Protein AF-A0A7G9Z5G9-F1 (afdb_monomer_lite)

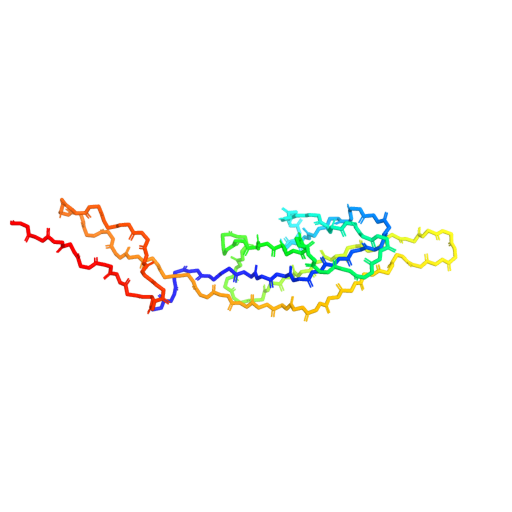Organism: NCBI:txid2759913

Secondary structure (DSSP, 8-state):
--SEEEEEEEEEESS--PEEEETTEEEEEPEE-SS---TT-EEEE-GGG--SS---EEEPPPEETTEEPPEEEEEEEEEEE-PPP--TTT----SPPTTSPPPPP---

Radius of gyration: 18.72 Å; chains: 1; bounding box: 38×40×56 Å

pLDDT: mean 74.22, std 15.71, range [39.5, 94.75]

Sequence (108 aa):
MPASADLILDVFDTDYNNPVLVNGNSVGILCINTIESWKQCTIKIHGSVLRVGSNTLTIQSESRGGNYDDFMIRNMGVTPVFRCPTNNTHANYGVRDVLGRCPRALVR

Foldseek 3Di:
DFPFKKKKWQKAWQPDQWFKDKQRHTQGTHHHDVDPDSVPRIGIGDRVSDDPDDMDIDTDWDDDDPDTTDMDTDDIDIGGAHDDDPDPDPDDFDGDDPVSDGPDPPPD

Structure (mmCIF, N/CA/C/O backbone):
data_AF-A0A7G9Z5G9-F1
#
_entry.id   AF-A0A7G9Z5G9-F1
#
loop_
_atom_site.group_PDB
_atom_site.id
_atom_site.type_symbol
_atom_site.label_atom_id
_atom_site.label_alt_id
_atom_site.label_comp_id
_atom_site.label_asym_id
_atom_site.label_entity_id
_atom_site.label_seq_id
_atom_site.pdbx_PDB_ins_code
_atom_site.Cartn_x
_atom_site.Cartn_y
_atom_site.Cartn_z
_atom_site.occupancy
_atom_site.B_iso_or_equiv
_atom_site.auth_seq_id
_atom_site.auth_comp_id
_atom_site.auth_asym_id
_atom_site.auth_atom_id
_atom_site.pdbx_PDB_model_num
ATOM 1 N N . MET A 1 1 ? -12.068 2.387 22.741 1.00 45.78 1 MET A N 1
ATOM 2 C CA . MET A 1 1 ? -11.936 1.789 21.396 1.00 45.78 1 MET A CA 1
ATOM 3 C C . MET A 1 1 ? -11.436 2.870 20.439 1.00 45.78 1 MET A C 1
ATOM 5 O O . MET A 1 1 ? -11.945 3.985 20.549 1.00 45.78 1 MET A O 1
ATOM 9 N N . PRO A 1 2 ? -10.424 2.619 19.587 1.00 54.34 2 PRO A N 1
ATOM 10 C CA . PRO A 1 2 ? -10.058 3.547 18.512 1.00 54.34 2 PRO A CA 1
ATOM 11 C C . PRO A 1 2 ? -11.267 3.798 17.599 1.00 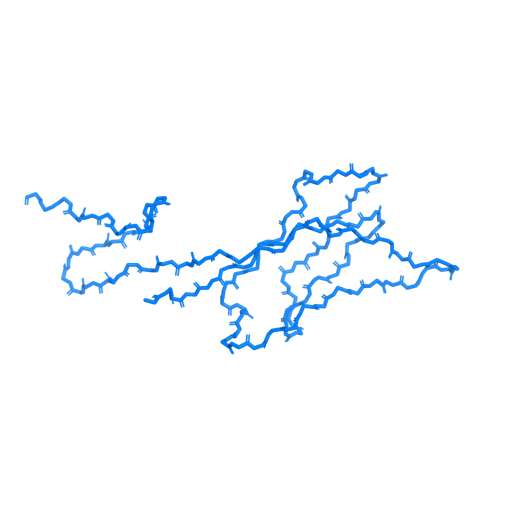54.34 2 PRO A C 1
ATOM 13 O O . PRO A 1 2 ? -12.078 2.899 17.393 1.00 54.34 2 PRO A O 1
ATOM 16 N N . ALA A 1 3 ? -11.417 5.031 17.107 1.00 61.16 3 ALA A N 1
ATOM 17 C CA . ALA A 1 3 ? -12.561 5.418 16.273 1.00 61.16 3 ALA A CA 1
ATOM 18 C C . ALA A 1 3 ? -12.373 4.984 14.809 1.00 61.16 3 ALA A C 1
ATOM 20 O O . ALA A 1 3 ? -13.345 4.775 14.091 1.00 61.16 3 ALA A O 1
ATOM 21 N N . SER A 1 4 ? -11.116 4.854 14.387 1.00 73.19 4 SER A N 1
ATOM 22 C CA . SER A 1 4 ? -10.669 4.308 13.106 1.00 73.19 4 SER A CA 1
ATOM 23 C C . SER A 1 4 ? -9.199 3.891 13.242 1.00 73.19 4 SER A C 1
ATOM 25 O O . SER A 1 4 ? -8.578 4.128 14.280 1.00 73.19 4 SER A O 1
ATOM 27 N N . ALA A 1 5 ? -8.618 3.286 12.213 1.00 80.31 5 ALA A N 1
ATOM 28 C CA . ALA A 1 5 ? -7.177 3.080 12.117 1.00 80.31 5 ALA A CA 1
ATOM 29 C C . ALA A 1 5 ? -6.721 3.471 10.713 1.00 80.31 5 ALA A C 1
ATOM 31 O O . ALA A 1 5 ? -7.440 3.198 9.760 1.00 80.31 5 ALA A O 1
ATOM 32 N N . ASP A 1 6 ? -5.571 4.120 10.593 1.00 88.06 6 ASP A N 1
ATOM 33 C CA . ASP A 1 6 ? -4.930 4.378 9.307 1.00 88.06 6 ASP A CA 1
ATOM 34 C C . ASP A 1 6 ? -3.986 3.209 8.989 1.00 88.06 6 ASP A C 1
ATOM 36 O O . ASP A 1 6 ? -3.388 2.627 9.896 1.00 88.06 6 ASP A O 1
ATOM 40 N N . LEU A 1 7 ? -3.830 2.871 7.714 1.00 89.94 7 LEU A N 1
ATOM 41 C CA . LEU A 1 7 ? -2.812 1.935 7.246 1.00 89.94 7 LEU A CA 1
ATOM 42 C C . LEU A 1 7 ? -1.686 2.726 6.573 1.00 89.94 7 LEU A C 1
ATOM 44 O O . LEU A 1 7 ? -1.925 3.605 5.749 1.00 89.94 7 LEU A O 1
ATOM 48 N N . ILE A 1 8 ? -0.452 2.424 6.953 1.00 90.81 8 ILE A N 1
ATOM 49 C CA . ILE A 1 8 ? 0.766 2.959 6.356 1.00 90.81 8 ILE A CA 1
ATOM 50 C C . ILE A 1 8 ? 1.372 1.853 5.507 1.00 90.81 8 ILE A C 1
ATOM 52 O O . ILE A 1 8 ? 1.631 0.759 6.015 1.00 90.81 8 ILE A O 1
ATOM 56 N N . LEU A 1 9 ? 1.580 2.141 4.228 1.00 89.50 9 LEU A N 1
ATOM 57 C CA . LEU A 1 9 ? 2.163 1.217 3.270 1.00 89.50 9 LEU A CA 1
ATOM 58 C C . LEU A 1 9 ? 3.428 1.837 2.678 1.00 89.50 9 LEU A C 1
ATOM 60 O O . LEU A 1 9 ? 3.344 2.845 1.981 1.00 89.50 9 LEU A O 1
ATOM 64 N N . ASP A 1 10 ? 4.579 1.226 2.942 1.00 88.38 10 ASP A N 1
ATOM 65 C CA . ASP A 1 10 ? 5.834 1.571 2.276 1.00 88.38 10 ASP A CA 1
ATOM 66 C C . ASP A 1 10 ? 6.021 0.624 1.094 1.00 88.38 10 ASP A C 1
ATOM 68 O O . ASP A 1 10 ? 6.379 -0.548 1.271 1.00 88.38 10 ASP A O 1
ATOM 72 N N . VAL A 1 11 ? 5.755 1.142 -0.099 1.00 85.44 11 VAL A N 1
ATOM 73 C CA . VAL A 1 11 ? 5.822 0.400 -1.354 1.00 85.44 11 VAL A CA 1
ATOM 74 C C . VAL A 1 11 ? 6.362 1.312 -2.447 1.00 85.44 11 VAL A C 1
ATOM 76 O O . VAL A 1 11 ? 5.975 2.479 -2.526 1.00 85.44 11 VAL A O 1
ATOM 79 N N . PHE A 1 12 ? 7.255 0.788 -3.279 1.00 81.25 12 PHE A N 1
ATOM 80 C CA . PHE A 1 12 ? 7.730 1.496 -4.463 1.00 81.25 12 PHE A CA 1
ATOM 81 C C . PHE A 1 12 ? 7.801 0.576 -5.678 1.00 81.25 12 PHE A C 1
ATOM 83 O O . PHE A 1 12 ? 7.860 -0.648 -5.538 1.00 81.25 12 PHE A O 1
ATOM 90 N N . ASP A 1 13 ? 7.778 1.209 -6.844 1.00 77.62 13 ASP A N 1
ATOM 91 C CA . ASP A 1 13 ? 7.884 0.619 -8.175 1.00 77.62 13 ASP A CA 1
ATOM 92 C C . ASP A 1 13 ? 9.158 1.150 -8.849 1.00 77.62 13 ASP A C 1
ATOM 94 O O . ASP A 1 13 ? 9.560 2.298 -8.610 1.00 77.62 13 ASP A O 1
ATOM 98 N N . THR A 1 14 ? 9.823 0.337 -9.664 1.00 67.88 14 THR A N 1
ATOM 99 C CA . THR A 1 14 ? 11.012 0.774 -10.406 1.00 67.88 14 THR A CA 1
ATOM 100 C C . THR A 1 14 ? 10.683 1.543 -11.678 1.00 67.88 14 THR A C 1
ATOM 102 O O . THR A 1 14 ? 11.502 2.350 -12.124 1.00 67.88 14 THR A O 1
ATOM 105 N N . ASP A 1 15 ? 9.479 1.359 -12.224 1.00 70.31 15 ASP A N 1
ATOM 106 C CA . ASP A 1 15 ? 9.200 1.680 -13.619 1.00 70.31 15 ASP A CA 1
ATOM 107 C C . ASP A 1 15 ? 7.917 2.504 -13.832 1.00 70.31 15 ASP A C 1
ATOM 109 O O . ASP A 1 15 ? 7.932 3.405 -14.682 1.00 70.31 15 ASP A O 1
ATOM 113 N N . TYR A 1 16 ? 6.830 2.290 -13.065 1.00 72.19 16 TYR A N 1
ATOM 114 C CA . TYR A 1 16 ? 5.543 2.977 -13.311 1.00 72.19 16 TYR A CA 1
ATOM 115 C C . TYR A 1 16 ? 4.728 3.388 -12.075 1.00 72.19 16 TYR A C 1
ATOM 117 O O . TYR A 1 16 ? 4.871 2.900 -10.961 1.00 72.19 16 TYR A O 1
ATOM 125 N N . ASN A 1 17 ? 3.808 4.332 -12.298 1.00 74.94 17 ASN A N 1
ATOM 126 C CA . ASN A 1 17 ? 2.863 4.811 -11.292 1.00 74.94 17 ASN A CA 1
ATOM 127 C C . ASN A 1 17 ? 1.627 3.899 -11.279 1.00 74.94 17 ASN A C 1
ATOM 129 O O . ASN A 1 17 ? 0.538 4.313 -11.689 1.00 74.94 17 ASN A O 1
ATOM 133 N N . ASN A 1 18 ? 1.793 2.653 -10.841 1.00 83.25 18 ASN A N 1
ATOM 134 C CA . ASN A 1 18 ? 0.683 1.709 -10.739 1.00 83.25 18 ASN A CA 1
ATOM 135 C C . ASN A 1 18 ? -0.301 2.126 -9.622 1.00 83.25 18 ASN A C 1
ATOM 137 O O . ASN A 1 18 ? 0.130 2.585 -8.557 1.00 83.25 18 ASN A O 1
ATOM 141 N N . PRO A 1 19 ? -1.629 2.015 -9.822 1.00 87.88 19 PRO A N 1
ATOM 142 C CA . PRO A 1 19 ? -2.599 2.410 -8.809 1.00 87.88 19 PRO A CA 1
ATOM 143 C C . PRO A 1 19 ? -2.612 1.429 -7.634 1.00 87.88 19 PRO A C 1
ATOM 145 O O . PRO A 1 19 ? -2.572 0.209 -7.804 1.00 87.88 19 PRO A O 1
ATOM 148 N N . VAL A 1 20 ? -2.759 1.973 -6.428 1.00 89.38 20 VAL A N 1
ATOM 149 C CA . VAL A 1 20 ? -3.005 1.196 -5.212 1.00 89.38 20 VAL A CA 1
ATOM 150 C C . VAL A 1 20 ? -4.478 1.302 -4.863 1.00 89.38 20 VAL A C 1
ATOM 152 O O . VAL A 1 20 ? -5.011 2.401 -4.689 1.00 89.38 20 VAL A O 1
ATOM 155 N N . LEU A 1 21 ? -5.138 0.151 -4.758 1.00 93.00 21 LEU A N 1
ATOM 156 C CA . LEU A 1 21 ? -6.566 0.055 -4.486 1.00 93.00 21 LEU A CA 1
ATOM 157 C C . LEU A 1 21 ? -6.820 -0.585 -3.122 1.00 93.00 21 LEU A C 1
ATOM 159 O O . LEU A 1 21 ? -6.188 -1.575 -2.757 1.00 93.00 21 LEU A O 1
ATOM 163 N N . VAL A 1 22 ? -7.815 -0.077 -2.402 1.00 93.81 22 VAL A N 1
ATOM 164 C CA . VAL A 1 22 ? -8.341 -0.689 -1.180 1.00 93.81 22 VAL A CA 1
ATOM 165 C C . VAL A 1 22 ? -9.830 -0.918 -1.344 1.00 93.81 22 VAL A C 1
ATOM 167 O O . VAL A 1 22 ? -10.593 0.014 -1.599 1.00 93.81 22 VAL A O 1
ATOM 170 N N . ASN A 1 23 ? -10.253 -2.175 -1.207 1.00 94.06 23 ASN A N 1
ATOM 171 C CA . ASN A 1 23 ? -11.635 -2.599 -1.440 1.00 94.06 23 ASN A CA 1
ATOM 172 C C . ASN A 1 23 ? -12.163 -2.149 -2.823 1.00 94.06 23 ASN A C 1
ATOM 174 O O . ASN A 1 23 ? -13.332 -1.794 -2.953 1.00 94.06 23 ASN A O 1
ATOM 178 N N . GLY A 1 24 ? -11.288 -2.121 -3.837 1.00 93.38 24 GLY A N 1
ATOM 179 C CA . GLY A 1 24 ? -11.596 -1.669 -5.200 1.00 93.38 24 GLY A CA 1
ATOM 180 C C . GLY A 1 24 ? -11.514 -0.154 -5.433 1.00 93.38 24 GLY A C 1
ATOM 181 O O . GLY A 1 24 ? -11.604 0.273 -6.579 1.00 93.38 24 GLY A O 1
ATOM 182 N N . ASN A 1 25 ? -11.304 0.663 -4.394 1.00 91.81 25 ASN A N 1
ATOM 183 C CA . ASN A 1 25 ? -11.195 2.119 -4.522 1.00 91.81 25 ASN A CA 1
ATOM 184 C C . ASN A 1 25 ? -9.733 2.558 -4.600 1.00 91.81 25 ASN A C 1
ATOM 186 O O . ASN A 1 25 ? -8.930 2.125 -3.776 1.00 91.81 25 ASN A O 1
ATOM 190 N N . SER A 1 26 ? -9.396 3.454 -5.529 1.00 91.81 26 SER A N 1
ATOM 191 C CA . SER A 1 26 ? -8.045 4.021 -5.614 1.00 91.81 26 SER A CA 1
ATOM 192 C C . SER A 1 26 ? -7.733 4.902 -4.404 1.00 91.81 26 SER A C 1
ATOM 194 O O . SER A 1 26 ? -8.510 5.793 -4.057 1.00 91.81 26 SER A O 1
ATOM 196 N N . VAL A 1 27 ? -6.601 4.632 -3.753 1.00 90.75 27 VAL A N 1
ATOM 197 C CA . VAL A 1 27 ? -6.121 5.346 -2.555 1.00 90.75 27 VAL A CA 1
ATOM 198 C C . VAL A 1 27 ? -4.778 6.039 -2.777 1.00 90.75 27 VAL A C 1
ATOM 200 O O . VAL A 1 27 ? -4.337 6.807 -1.925 1.00 90.75 27 VAL A O 1
ATOM 203 N N . GLY A 1 28 ? -4.126 5.775 -3.909 1.00 88.25 28 GLY A N 1
ATOM 204 C CA . GLY A 1 28 ? -2.828 6.333 -4.255 1.00 88.25 28 GLY A CA 1
ATOM 205 C C . GLY A 1 28 ? -2.232 5.667 -5.489 1.00 88.25 28 GLY A C 1
ATOM 206 O O . GLY A 1 28 ? -2.859 4.820 -6.124 1.00 88.25 28 GLY A O 1
ATOM 207 N N . ILE A 1 29 ? -1.003 6.056 -5.802 1.00 86.25 29 ILE A N 1
ATOM 208 C CA . ILE A 1 29 ? -0.169 5.462 -6.848 1.00 86.25 29 ILE A CA 1
ATOM 209 C C . ILE A 1 29 ? 1.164 5.055 -6.227 1.00 86.25 29 ILE A C 1
ATOM 211 O O . ILE A 1 29 ? 1.601 5.681 -5.255 1.00 86.25 29 ILE A O 1
ATOM 215 N N . LEU A 1 30 ? 1.795 4.017 -6.767 1.00 83.88 30 LEU A N 1
ATOM 216 C CA . LEU A 1 30 ? 3.165 3.675 -6.412 1.00 83.88 30 LEU A CA 1
ATO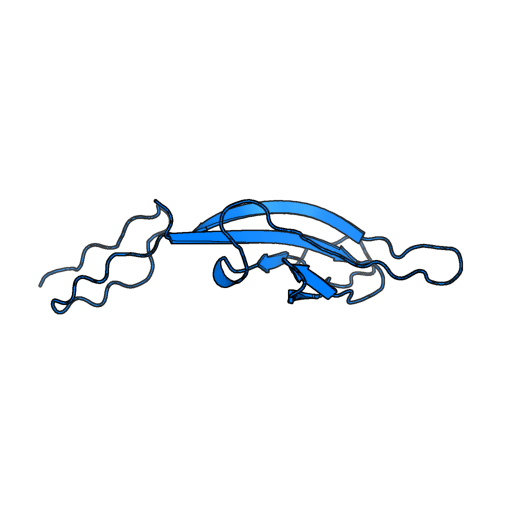M 217 C C . LEU A 1 30 ? 4.090 4.838 -6.772 1.00 83.88 30 LEU A C 1
ATOM 219 O O . LEU A 1 30 ? 3.907 5.494 -7.796 1.00 83.88 30 LEU A O 1
ATOM 223 N N . CYS A 1 31 ? 5.064 5.115 -5.908 1.00 79.12 31 CYS A N 1
ATOM 224 C CA . CYS A 1 31 ? 6.157 6.002 -6.279 1.00 79.12 31 CYS A CA 1
ATOM 225 C C . CYS A 1 31 ? 7.078 5.260 -7.261 1.00 79.12 31 CYS A C 1
ATOM 227 O O . CYS A 1 31 ? 7.324 4.066 -7.090 1.00 79.12 31 CYS A O 1
ATOM 229 N N . ILE A 1 32 ? 7.617 5.982 -8.241 1.00 78.19 32 ILE A N 1
ATOM 230 C CA . ILE A 1 32 ? 8.624 5.449 -9.163 1.00 78.19 32 ILE A CA 1
ATOM 231 C C . ILE A 1 32 ? 10.011 5.821 -8.651 1.00 78.19 32 ILE A C 1
ATOM 233 O O . ILE A 1 32 ? 10.276 6.999 -8.384 1.00 78.19 32 ILE A O 1
ATOM 237 N N . ASN A 1 33 ? 10.912 4.844 -8.567 1.00 74.81 33 ASN A N 1
ATOM 238 C CA . ASN A 1 33 ? 12.325 5.102 -8.327 1.00 74.81 33 ASN A CA 1
ATOM 239 C C . ASN A 1 33 ? 13.224 4.150 -9.118 1.00 74.81 33 ASN A C 1
ATOM 241 O O . ASN A 1 33 ? 13.177 2.941 -8.927 1.00 74.81 33 ASN A O 1
ATOM 245 N N . THR A 1 34 ? 14.112 4.698 -9.949 1.00 74.00 34 THR A N 1
ATOM 246 C CA . THR A 1 34 ? 15.043 3.905 -10.773 1.00 74.00 34 THR A CA 1
ATOM 247 C C . THR A 1 34 ? 16.183 3.271 -9.965 1.00 74.00 34 THR A C 1
ATOM 249 O O . THR A 1 34 ? 16.974 2.497 -10.501 1.00 74.00 34 THR A O 1
ATOM 252 N N . ILE A 1 35 ? 16.301 3.621 -8.682 1.00 77.69 35 ILE A N 1
ATOM 253 C CA . ILE A 1 35 ? 17.228 3.044 -7.706 1.00 77.69 35 ILE A CA 1
ATOM 254 C C . ILE A 1 35 ? 16.405 2.711 -6.462 1.00 77.69 35 ILE A C 1
ATOM 256 O O . ILE A 1 35 ? 15.554 3.513 -6.074 1.00 77.69 35 ILE A O 1
ATOM 260 N N . GLU A 1 36 ? 16.678 1.577 -5.803 1.00 77.19 36 GLU A N 1
ATOM 261 C CA . GLU A 1 36 ? 16.017 1.239 -4.537 1.00 77.19 36 GLU A CA 1
ATOM 262 C C . GLU A 1 36 ? 16.183 2.386 -3.528 1.00 77.19 36 GLU A C 1
ATOM 264 O O . GLU A 1 36 ? 17.257 2.632 -2.973 1.00 77.19 36 GLU A O 1
ATOM 269 N N . SER A 1 37 ? 15.093 3.114 -3.296 1.00 78.06 37 SER A N 1
ATOM 270 C CA . SER A 1 37 ? 15.057 4.228 -2.3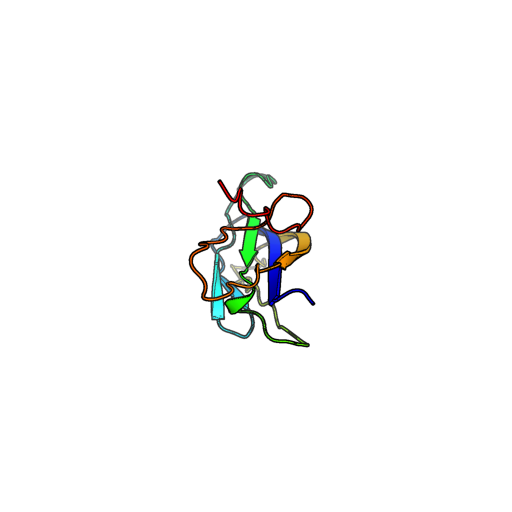64 1.00 78.06 37 SER A CA 1
ATOM 271 C C . SER A 1 37 ? 13.642 4.429 -1.851 1.00 78.06 37 SER A C 1
ATOM 273 O O . SER A 1 37 ? 12.711 4.786 -2.566 1.00 78.06 37 SER A O 1
ATOM 275 N N . TRP A 1 38 ? 13.517 4.253 -0.541 1.00 77.81 38 TRP A N 1
ATOM 276 C CA . TRP A 1 38 ? 12.265 4.332 0.205 1.00 77.81 38 TRP A CA 1
ATOM 277 C C . TRP A 1 38 ? 11.866 5.766 0.573 1.00 77.81 38 TRP A C 1
ATOM 279 O O . TRP A 1 38 ? 10.901 5.990 1.309 1.00 77.81 38 TRP A O 1
ATOM 289 N N . LYS A 1 39 ? 12.644 6.763 0.141 1.00 77.44 39 LYS A N 1
ATOM 290 C CA . LYS A 1 39 ? 12.404 8.161 0.494 1.00 77.44 39 LYS A CA 1
ATOM 291 C C . LYS A 1 39 ? 11.118 8.629 -0.194 1.00 77.44 39 LYS A C 1
ATOM 293 O O . LYS A 1 39 ? 11.053 8.637 -1.411 1.00 77.44 39 LYS A O 1
ATOM 298 N N . GLN A 1 40 ? 10.132 9.057 0.601 1.00 72.25 40 GLN A N 1
ATOM 299 C CA . GLN A 1 40 ? 8.822 9.559 0.138 1.00 72.25 40 GLN A CA 1
ATOM 300 C C . GLN A 1 40 ? 7.905 8.509 -0.525 1.00 72.25 40 GLN A C 1
ATOM 302 O O . GLN A 1 40 ? 6.894 8.874 -1.114 1.00 72.25 40 GLN A O 1
ATOM 307 N N . CYS A 1 41 ? 8.190 7.217 -0.352 1.00 81.88 41 CYS A N 1
ATOM 308 C CA . CYS A 1 41 ? 7.419 6.105 -0.923 1.00 81.88 41 CYS A CA 1
ATOM 309 C C . CYS A 1 41 ? 6.380 5.509 0.039 1.00 81.88 41 CYS A C 1
ATOM 311 O O . CYS A 1 41 ? 6.141 4.303 0.071 1.00 81.88 41 CYS A O 1
ATOM 313 N N . THR A 1 42 ? 5.785 6.366 0.868 1.00 88.62 42 THR A N 1
ATOM 314 C CA . THR A 1 42 ? 4.813 5.963 1.883 1.00 88.62 42 THR A CA 1
ATOM 315 C C . THR A 1 42 ? 3.416 6.390 1.458 1.00 88.62 42 THR A C 1
ATOM 317 O O . THR A 1 42 ? 3.120 7.583 1.369 1.00 88.62 42 THR A O 1
ATOM 320 N N . ILE A 1 43 ? 2.531 5.418 1.262 1.00 89.50 43 ILE A N 1
ATOM 321 C CA . ILE A 1 43 ? 1.112 5.643 1.008 1.00 89.50 43 ILE A CA 1
ATOM 322 C C . ILE A 1 43 ? 0.373 5.580 2.344 1.00 89.50 43 ILE A C 1
ATOM 324 O O . ILE A 1 43 ? 0.364 4.557 3.034 1.00 89.50 43 ILE A O 1
ATOM 328 N N . LYS A 1 44 ? -0.265 6.695 2.712 1.00 91.06 44 LYS A N 1
ATOM 329 C CA . LYS A 1 44 ? -1.139 6.768 3.883 1.00 91.06 44 LYS A CA 1
ATOM 330 C C . LYS A 1 44 ? -2.582 6.475 3.476 1.00 91.06 44 LYS A C 1
ATOM 332 O O . LYS A 1 44 ? -3.252 7.303 2.867 1.00 91.06 44 LYS A O 1
ATOM 337 N N . ILE A 1 45 ? -3.074 5.312 3.878 1.00 91.62 45 ILE A N 1
ATOM 338 C CA . ILE A 1 45 ? -4.441 4.852 3.645 1.00 91.62 45 ILE A CA 1
ATOM 339 C C . ILE A 1 45 ? -5.279 5.242 4.862 1.00 91.62 45 ILE A C 1
ATOM 341 O O . ILE A 1 45 ? -5.146 4.673 5.946 1.00 91.62 45 ILE A O 1
ATOM 345 N N . HIS A 1 46 ? -6.135 6.245 4.693 1.00 89.56 46 HIS A N 1
ATOM 346 C CA . HIS A 1 46 ? -6.979 6.743 5.774 1.00 89.56 46 HIS A CA 1
ATOM 347 C C . HIS A 1 46 ? -8.011 5.708 6.227 1.00 89.56 46 HIS A C 1
ATOM 349 O O . HIS A 1 46 ? -8.643 5.040 5.412 1.00 89.56 46 HIS A O 1
ATOM 355 N N . GLY A 1 47 ? -8.282 5.646 7.529 1.00 87.81 47 GLY A N 1
ATOM 356 C CA . GLY A 1 47 ? -9.268 4.710 8.071 1.00 87.81 47 GLY A CA 1
ATOM 357 C C . GLY A 1 47 ? -10.689 4.864 7.525 1.00 87.81 47 GLY A C 1
ATOM 358 O O . GLY A 1 47 ? -11.483 3.943 7.660 1.00 87.81 47 GLY A O 1
ATOM 359 N N . SER A 1 48 ? -11.015 5.986 6.876 1.00 87.12 48 SER A N 1
ATOM 360 C CA . SER A 1 48 ? -12.301 6.192 6.199 1.00 87.12 48 SER A CA 1
ATOM 361 C C . SER A 1 48 ? -12.515 5.295 4.977 1.00 87.12 48 SER A C 1
ATOM 363 O O . SER A 1 48 ? -13.660 5.114 4.579 1.00 87.12 48 SER A O 1
ATOM 365 N N . VAL A 1 49 ? -11.451 4.749 4.374 1.00 89.38 49 VAL A N 1
ATOM 366 C CA . VAL A 1 49 ? -11.558 3.800 3.247 1.00 89.38 49 VAL A CA 1
ATOM 367 C C . VAL A 1 49 ? -11.506 2.334 3.694 1.00 89.38 49 VAL A C 1
ATOM 369 O O . VAL A 1 49 ? -11.713 1.423 2.889 1.00 89.38 49 VAL A O 1
ATOM 372 N N . LEU A 1 50 ? -11.234 2.100 4.981 1.00 88.62 50 LEU A N 1
ATOM 373 C CA . LEU A 1 50 ? -11.188 0.776 5.586 1.00 88.62 50 LEU A CA 1
ATOM 374 C C . LEU A 1 50 ? -12.549 0.415 6.182 1.00 88.62 50 LEU A C 1
ATOM 376 O O . LEU A 1 50 ? -13.261 1.259 6.725 1.00 88.62 50 LEU A O 1
ATOM 380 N N . ARG A 1 51 ? -12.889 -0.871 6.130 1.00 88.44 51 ARG A N 1
ATOM 381 C CA . ARG A 1 51 ? -14.054 -1.435 6.822 1.00 88.44 51 ARG A CA 1
ATOM 382 C C . ARG A 1 51 ? -13.625 -2.275 8.017 1.00 88.44 51 ARG A C 1
ATOM 384 O O . ARG A 1 51 ? -12.520 -2.817 8.042 1.00 88.44 51 ARG A O 1
ATOM 391 N N . VAL A 1 52 ? -14.516 -2.406 8.996 1.00 85.06 52 VAL A N 1
ATOM 392 C CA . VAL A 1 52 ? -14.330 -3.346 10.108 1.00 85.06 52 VAL A CA 1
ATOM 393 C C . VAL A 1 52 ? -14.262 -4.769 9.545 1.00 85.06 52 VAL A C 1
ATOM 395 O O . VAL A 1 52 ? -15.106 -5.158 8.739 1.00 85.06 52 VAL A O 1
ATOM 398 N N . GLY A 1 53 ? -13.254 -5.535 9.965 1.00 87.38 53 GLY A N 1
ATOM 399 C CA . GLY A 1 53 ? -12.991 -6.881 9.454 1.00 87.38 53 GLY A CA 1
ATOM 400 C C . GLY A 1 53 ? -12.030 -6.885 8.262 1.00 87.38 53 GLY A C 1
ATOM 401 O O . GLY A 1 53 ? -11.015 -6.188 8.266 1.00 87.38 53 GLY A O 1
ATOM 402 N N . SER A 1 54 ? -12.322 -7.712 7.256 1.00 91.56 54 SER A N 1
ATOM 403 C CA . SER A 1 54 ? -11.399 -7.984 6.149 1.00 91.56 54 SER A CA 1
ATOM 404 C C . SER A 1 54 ? -11.389 -6.875 5.102 1.00 91.56 54 SER A C 1
ATOM 406 O O . SER A 1 54 ? -12.430 -6.533 4.542 1.00 91.56 54 SER A O 1
ATOM 408 N N . ASN A 1 55 ? -10.203 -6.375 4.769 1.00 91.75 55 ASN A N 1
ATOM 409 C CA . ASN A 1 55 ? -9.975 -5.430 3.677 1.00 91.75 55 ASN A CA 1
ATOM 410 C C . ASN A 1 55 ? -9.107 -6.093 2.605 1.00 91.75 55 ASN A C 1
ATOM 412 O O . ASN A 1 55 ? -8.267 -6.931 2.930 1.00 91.75 55 ASN A O 1
ATOM 416 N N . THR A 1 56 ? -9.295 -5.707 1.348 1.00 94.75 56 THR A N 1
ATOM 417 C CA . THR A 1 56 ? -8.460 -6.177 0.234 1.00 94.75 56 THR A CA 1
ATOM 418 C C . THR A 1 56 ? -7.593 -5.027 -0.251 1.00 94.75 56 THR A C 1
ATOM 420 O O . THR A 1 56 ? -8.131 -3.996 -0.650 1.00 94.75 56 THR A O 1
ATOM 423 N N . LEU A 1 57 ? -6.272 -5.206 -0.219 1.00 92.12 57 LEU A N 1
ATOM 424 C CA . LEU A 1 57 ? -5.305 -4.330 -0.877 1.00 92.12 57 LEU A CA 1
ATOM 425 C C . LEU A 1 57 ? -4.971 -4.933 -2.244 1.00 92.12 57 LEU A C 1
ATOM 427 O O . LEU A 1 57 ? -4.625 -6.111 -2.325 1.00 92.12 57 LEU A O 1
ATOM 431 N N . THR A 1 58 ? -5.071 -4.139 -3.302 1.00 91.88 58 THR A N 1
ATOM 432 C CA . THR A 1 58 ? -4.708 -4.553 -4.658 1.00 91.88 58 THR A CA 1
ATOM 433 C C . THR A 1 58 ? -3.679 -3.586 -5.213 1.00 91.88 58 THR A C 1
ATOM 435 O O . THR A 1 58 ? -3.899 -2.377 -5.233 1.00 91.88 58 THR A O 1
ATOM 438 N N . ILE A 1 59 ? -2.566 -4.146 -5.668 1.00 86.81 59 ILE A N 1
ATOM 439 C CA . ILE A 1 59 ? -1.531 -3.467 -6.438 1.00 86.81 59 ILE A CA 1
ATOM 440 C C . ILE A 1 59 ? -1.463 -4.243 -7.746 1.00 86.81 59 ILE A C 1
ATOM 442 O O . ILE A 1 59 ? -1.340 -5.469 -7.721 1.00 86.81 59 ILE A O 1
ATOM 446 N N . GLN A 1 60 ? -1.660 -3.557 -8.863 1.00 78.25 60 GLN A N 1
ATOM 447 C CA . GLN A 1 60 ? -1.625 -4.182 -10.179 1.00 78.25 60 GLN A CA 1
ATOM 448 C C . GLN A 1 60 ? -0.248 -3.934 -10.776 1.00 78.25 60 GLN A C 1
ATOM 450 O O . GLN A 1 60 ? 0.135 -2.781 -10.925 1.00 78.25 60 GLN A O 1
ATOM 455 N N . SER A 1 61 ? 0.482 -5.002 -11.087 1.00 73.56 61 SER A N 1
ATOM 456 C CA . SER A 1 61 ? 1.613 -4.930 -12.005 1.00 73.56 61 SER A CA 1
ATOM 457 C C . SER A 1 61 ? 1.103 -5.224 -13.410 1.00 73.56 61 SER A C 1
ATOM 459 O O . SER A 1 61 ? 0.318 -6.158 -13.619 1.00 73.56 61 SER A O 1
ATOM 461 N N . GLU A 1 62 ? 1.509 -4.413 -14.379 1.00 69.75 62 GLU A N 1
ATOM 462 C CA . GLU A 1 62 ? 1.228 -4.698 -15.779 1.00 69.75 62 GLU A CA 1
ATOM 463 C C . GLU A 1 62 ? 2.337 -5.592 -16.350 1.00 69.75 62 GLU A C 1
ATOM 465 O O . GLU A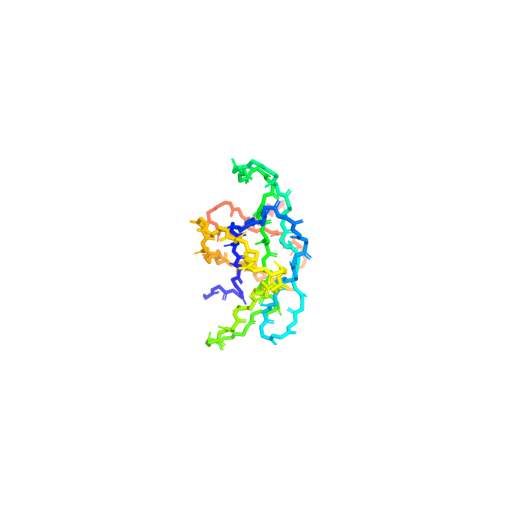 1 62 ? 3.488 -5.576 -15.913 1.00 69.75 62 GLU A O 1
ATOM 470 N N . SER A 1 63 ? 1.981 -6.436 -17.320 1.00 65.81 63 SER A N 1
ATOM 471 C CA . SER A 1 63 ? 2.981 -7.181 -18.084 1.00 65.81 63 SER A CA 1
ATOM 472 C C . SER A 1 63 ? 3.560 -6.258 -19.148 1.00 65.81 63 SER A C 1
ATOM 474 O O . SER A 1 63 ? 2.814 -5.707 -19.963 1.00 65.81 63 SER A O 1
ATOM 476 N N . ARG A 1 64 ? 4.888 -6.117 -19.177 1.00 61.44 64 ARG A N 1
ATOM 477 C CA . ARG A 1 64 ? 5.587 -5.359 -20.217 1.00 61.44 64 ARG A CA 1
ATOM 478 C C . ARG A 1 64 ? 6.623 -6.224 -20.911 1.00 61.44 64 ARG A C 1
ATOM 480 O O . ARG A 1 64 ? 7.687 -6.544 -20.387 1.00 61.44 64 ARG A O 1
ATOM 487 N N . GLY A 1 65 ? 6.310 -6.587 -22.153 1.00 69.12 65 GLY A N 1
ATOM 488 C CA . GLY A 1 65 ? 7.148 -7.488 -22.937 1.00 69.12 65 GLY A CA 1
ATOM 489 C C . GLY A 1 65 ? 7.226 -8.869 -22.284 1.00 69.12 65 GLY A C 1
ATOM 490 O O . GLY A 1 65 ? 6.204 -9.530 -22.130 1.00 69.12 65 GLY A O 1
ATOM 491 N N . GLY A 1 66 ? 8.440 -9.308 -21.939 1.00 63.97 66 GLY A N 1
ATOM 492 C CA . GLY A 1 66 ? 8.702 -10.605 -21.304 1.00 63.97 66 GLY A CA 1
ATOM 493 C C . GLY A 1 66 ? 8.934 -10.559 -19.790 1.00 63.97 66 GLY A C 1
ATOM 494 O O . GLY A 1 66 ? 9.277 -11.599 -19.234 1.00 63.97 66 GLY A O 1
ATOM 495 N N . ASN A 1 67 ? 8.792 -9.394 -19.141 1.00 63.25 67 ASN A N 1
ATOM 496 C CA . ASN A 1 67 ? 8.973 -9.248 -17.694 1.00 63.25 67 ASN A CA 1
ATOM 497 C C . ASN A 1 67 ? 7.728 -8.631 -17.031 1.00 63.25 67 ASN A C 1
ATOM 499 O O . ASN A 1 67 ? 6.914 -7.975 -17.689 1.00 63.25 67 ASN A O 1
ATOM 503 N N . TYR A 1 68 ? 7.567 -8.881 -15.735 1.00 61.44 68 TYR A N 1
ATOM 504 C CA . TYR A 1 68 ? 6.580 -8.194 -14.904 1.00 61.44 68 TYR A CA 1
ATOM 505 C C . TYR A 1 68 ? 7.228 -6.953 -14.294 1.00 61.44 68 TYR A C 1
ATOM 507 O O . TYR A 1 68 ? 8.421 -6.989 -13.999 1.00 61.44 68 TYR A O 1
ATOM 515 N N . ASP A 1 69 ? 6.456 -5.881 -14.110 1.00 65.62 69 ASP A N 1
ATOM 516 C CA . ASP A 1 69 ? 6.912 -4.753 -13.295 1.00 65.62 69 ASP A CA 1
ATOM 517 C C . ASP A 1 69 ? 7.230 -5.255 -11.877 1.00 65.62 69 ASP A C 1
ATOM 519 O O . ASP A 1 69 ? 6.414 -5.942 -11.243 1.00 65.62 69 ASP A O 1
ATOM 523 N N . ASP A 1 70 ? 8.422 -4.918 -11.391 1.00 73.88 70 ASP A N 1
ATOM 524 C CA . ASP A 1 70 ? 8.886 -5.284 -10.062 1.00 73.88 70 ASP A CA 1
ATOM 525 C C . ASP A 1 70 ? 8.464 -4.197 -9.063 1.00 73.88 70 ASP A C 1
ATOM 527 O O . ASP A 1 70 ? 8.794 -3.020 -9.202 1.00 73.88 70 ASP A O 1
ATOM 531 N N . PHE A 1 71 ? 7.753 -4.591 -8.006 1.00 80.69 71 PHE A N 1
ATOM 532 C CA . PHE A 1 71 ? 7.497 -3.714 -6.865 1.00 80.69 71 PHE A CA 1
ATOM 533 C C . PHE A 1 71 ? 8.061 -4.323 -5.588 1.00 80.69 71 PHE A C 1
ATOM 535 O O . PHE A 1 71 ? 8.068 -5.540 -5.388 1.00 80.69 71 PHE A O 1
ATOM 542 N N . MET A 1 72 ? 8.498 -3.456 -4.679 1.00 82.31 72 MET A N 1
ATOM 543 C CA . MET A 1 72 ? 9.030 -3.861 -3.383 1.00 82.31 72 MET A CA 1
ATOM 544 C C . MET A 1 72 ? 8.165 -3.300 -2.260 1.00 82.31 72 MET A C 1
ATOM 546 O O . MET A 1 72 ? 7.867 -2.106 -2.220 1.00 82.31 72 MET A O 1
ATOM 550 N N . ILE A 1 73 ? 7.796 -4.159 -1.306 1.00 87.19 73 ILE A N 1
ATOM 551 C CA . ILE A 1 73 ? 7.075 -3.770 -0.089 1.00 87.19 73 ILE A CA 1
ATOM 552 C C . ILE A 1 73 ? 8.013 -3.941 1.100 1.00 87.19 73 ILE A C 1
ATOM 554 O O . ILE A 1 73 ? 8.478 -5.047 1.372 1.00 87.19 73 ILE A O 1
ATOM 558 N N . ARG A 1 74 ? 8.251 -2.859 1.845 1.00 87.94 74 ARG A N 1
ATOM 559 C CA . ARG A 1 74 ? 9.067 -2.903 3.070 1.00 87.94 74 ARG A CA 1
ATOM 560 C C . ARG A 1 74 ? 8.229 -2.982 4.330 1.00 87.94 74 ARG A C 1
ATOM 56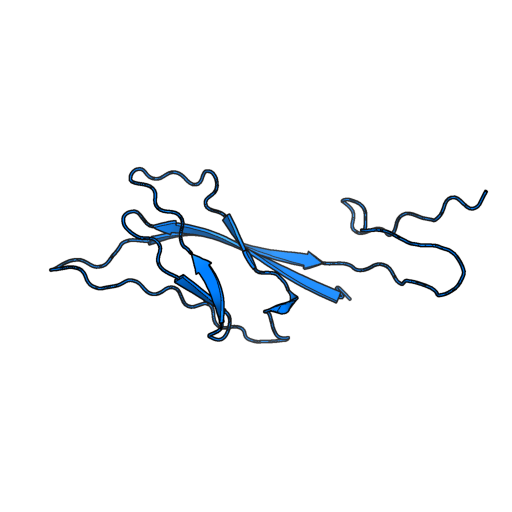2 O O . ARG A 1 74 ? 8.636 -3.617 5.298 1.00 87.94 74 ARG A O 1
ATOM 569 N N . ASN A 1 75 ? 7.101 -2.279 4.359 1.00 87.31 75 ASN A N 1
ATOM 570 C CA . ASN A 1 75 ? 6.322 -2.134 5.579 1.00 87.31 75 ASN A CA 1
ATOM 571 C C . ASN A 1 75 ? 4.830 -2.005 5.287 1.00 87.31 75 ASN A C 1
ATOM 573 O O . ASN A 1 75 ? 4.415 -1.283 4.382 1.00 87.31 75 ASN A O 1
ATOM 577 N N . MET A 1 76 ? 4.036 -2.663 6.126 1.00 89.00 76 MET A N 1
ATOM 578 C CA . MET A 1 76 ? 2.589 -2.522 6.182 1.00 89.00 76 MET A CA 1
ATOM 579 C C . MET A 1 76 ? 2.186 -2.437 7.654 1.00 89.00 76 MET A C 1
ATOM 581 O O . MET A 1 76 ? 2.206 -3.434 8.374 1.00 89.00 76 MET A O 1
ATOM 585 N N . GLY A 1 77 ? 1.855 -1.230 8.111 1.00 89.56 77 GLY A N 1
ATOM 586 C CA . GLY A 1 77 ? 1.603 -0.941 9.521 1.00 89.56 77 GLY A CA 1
ATOM 587 C C . GLY A 1 77 ? 0.238 -0.311 9.756 1.00 89.56 77 GLY A C 1
ATOM 588 O O . GLY A 1 77 ? -0.151 0.622 9.060 1.00 89.56 77 GLY A O 1
ATOM 589 N N . VAL A 1 78 ? -0.483 -0.777 10.774 1.00 86.94 78 VAL A N 1
ATOM 590 C CA . VAL A 1 78 ? -1.769 -0.195 11.183 1.00 86.94 78 VAL A CA 1
ATOM 591 C C . VAL A 1 78 ? -1.545 0.766 12.349 1.00 86.94 78 VAL A C 1
ATOM 593 O O . VAL A 1 78 ? -1.020 0.379 13.390 1.00 86.94 78 VAL A O 1
ATOM 596 N N . THR A 1 79 ? -1.967 2.019 12.189 1.00 85.12 79 THR A N 1
ATOM 597 C CA . THR A 1 79 ? -1.883 3.066 13.214 1.00 85.12 79 THR A CA 1
ATOM 598 C C . THR A 1 79 ? -3.281 3.403 13.734 1.00 85.12 79 THR A C 1
ATOM 600 O O . THR A 1 79 ? -4.093 3.956 12.990 1.00 85.12 79 THR A O 1
ATOM 603 N N . PRO A 1 80 ? -3.606 3.109 15.004 1.00 80.19 80 PRO A N 1
ATOM 604 C CA . PRO A 1 80 ? -4.902 3.463 15.571 1.00 80.19 80 PRO A CA 1
ATOM 605 C C . PRO A 1 80 ? -5.107 4.983 15.611 1.00 80.19 80 PRO A C 1
ATOM 607 O O . PRO A 1 80 ? -4.225 5.728 16.036 1.00 80.19 80 PRO A O 1
ATOM 610 N N . VAL A 1 81 ? -6.299 5.447 15.237 1.00 74.31 81 VAL A N 1
ATOM 611 C CA . VAL A 1 81 ? -6.697 6.856 15.315 1.00 74.31 81 VAL A CA 1
ATOM 612 C C . VAL A 1 81 ? -7.714 7.031 16.440 1.00 74.31 81 VAL A C 1
ATOM 614 O O . VAL A 1 81 ? -8.816 6.468 16.442 1.00 74.31 81 VAL A O 1
ATOM 617 N N . PHE A 1 82 ? -7.352 7.856 17.417 1.00 68.62 82 PHE A N 1
ATOM 618 C CA . PHE A 1 82 ? -8.175 8.130 18.587 1.00 68.62 82 PHE A CA 1
ATOM 619 C C . PHE A 1 82 ? -8.800 9.522 18.478 1.00 68.62 82 PHE A C 1
ATOM 621 O O . PHE A 1 82 ? -8.119 10.531 18.649 1.00 68.62 82 PHE A O 1
ATOM 628 N N . ARG A 1 83 ? -10.114 9.598 18.240 1.00 62.41 83 ARG A N 1
ATOM 629 C CA . ARG A 1 83 ? -10.847 10.870 18.340 1.00 62.41 83 ARG A CA 1
ATOM 630 C C . ARG A 1 83 ? -11.094 11.229 19.807 1.00 62.41 83 ARG A C 1
ATOM 632 O O . ARG A 1 83 ? -11.252 10.352 20.663 1.00 62.41 83 ARG A O 1
ATOM 639 N N . CYS A 1 84 ? -11.076 12.520 20.118 1.00 61.97 84 CYS A N 1
ATOM 640 C CA . CYS A 1 84 ? -11.569 13.007 21.402 1.00 61.97 84 CYS A CA 1
ATOM 641 C C . CYS A 1 84 ? -13.088 13.144 21.358 1.00 61.97 84 CYS A C 1
ATOM 643 O O . CYS A 1 84 ? -13.612 13.552 20.322 1.00 61.97 84 CYS A O 1
ATOM 645 N N . PRO A 1 85 ? -13.802 12.815 22.446 1.00 56.62 85 PRO A N 1
ATOM 646 C CA . PRO A 1 85 ? -15.208 13.169 22.559 1.00 56.62 85 PRO A CA 1
ATOM 647 C C . PRO A 1 85 ? -15.347 14.695 22.488 1.00 56.62 85 PRO A C 1
ATOM 649 O O . PRO A 1 85 ? -14.750 15.408 23.294 1.00 56.62 85 PRO A O 1
ATOM 652 N N . THR A 1 86 ? -16.124 15.201 21.533 1.00 55.00 86 THR A N 1
ATOM 653 C CA . THR A 1 86 ? -16.593 16.590 21.544 1.00 55.00 86 THR A CA 1
ATOM 654 C C . THR A 1 86 ? -17.828 16.640 22.436 1.00 55.00 86 THR A C 1
ATOM 656 O O . THR A 1 86 ? -18.940 16.381 21.979 1.00 55.00 86 THR A O 1
ATOM 659 N N . ASN A 1 87 ? -17.654 16.905 23.730 1.00 52.22 87 ASN A N 1
ATOM 660 C CA . ASN A 1 87 ? -18.806 17.213 24.573 1.00 52.22 87 ASN A CA 1
ATOM 661 C C . ASN A 1 87 ? -19.297 18.614 24.188 1.00 52.22 87 ASN A C 1
ATOM 663 O O . ASN A 1 87 ? -18.535 19.577 24.267 1.00 52.22 87 ASN A O 1
ATOM 667 N N . ASN A 1 88 ? -20.554 18.708 23.747 1.00 46.81 88 ASN A N 1
ATOM 668 C CA . ASN A 1 88 ? -21.245 19.926 23.304 1.00 46.81 88 ASN A CA 1
ATOM 669 C C . ASN A 1 88 ? -21.506 20.931 24.446 1.00 46.81 88 ASN A C 1
ATOM 671 O O . ASN A 1 88 ? -22.630 21.364 24.671 1.00 46.81 88 ASN A O 1
ATOM 675 N N . THR A 1 89 ? -20.461 21.336 25.156 1.00 47.47 89 THR A N 1
ATOM 676 C CA . THR A 1 89 ? -20.466 22.480 26.066 1.00 47.47 89 THR A CA 1
ATOM 677 C C . THR A 1 89 ? -19.133 23.205 25.902 1.00 47.47 89 THR A C 1
ATOM 679 O O . THR A 1 89 ? -18.160 22.896 26.580 1.00 47.47 89 THR A O 1
ATOM 682 N N . HIS A 1 90 ? -19.080 24.134 24.944 1.00 46.41 90 HIS A N 1
ATOM 683 C CA . HIS A 1 90 ? -18.096 25.225 24.867 1.00 46.41 90 HIS A CA 1
ATOM 684 C C . HIS A 1 90 ? -16.593 24.870 24.929 1.00 46.41 90 HIS A C 1
ATOM 686 O O . HIS A 1 90 ? -15.785 25.719 25.299 1.00 46.41 90 HIS A O 1
ATOM 692 N N . ALA A 1 91 ? -16.175 23.669 24.522 1.00 46.88 91 ALA A N 1
ATOM 693 C CA . ALA A 1 91 ? -14.755 23.335 24.415 1.00 46.88 91 ALA A CA 1
ATOM 694 C C . ALA A 1 91 ? -14.460 22.596 23.101 1.00 46.88 91 ALA A C 1
ATOM 696 O O . ALA A 1 91 ? -14.743 21.409 22.947 1.00 46.88 91 ALA A O 1
ATOM 697 N N . ASN A 1 92 ? -13.878 23.322 22.142 1.00 44.88 92 ASN A N 1
ATOM 698 C CA . ASN A 1 92 ? -13.320 22.758 20.913 1.00 44.88 92 ASN A CA 1
ATOM 699 C C . ASN A 1 92 ? -12.058 21.955 21.260 1.00 44.88 92 ASN A C 1
ATOM 701 O O . ASN A 1 92 ? -10.955 22.498 21.303 1.00 44.88 92 ASN A O 1
ATOM 705 N N . TYR A 1 93 ? -12.209 20.662 21.536 1.00 52.19 93 TYR A N 1
ATOM 706 C CA . TYR A 1 93 ? -11.070 19.766 21.712 1.00 52.19 93 TYR A CA 1
ATOM 707 C C . TYR A 1 93 ? -10.498 19.368 20.343 1.00 52.19 93 TYR A C 1
ATOM 709 O O . TYR A 1 93 ? -11.151 18.669 19.569 1.00 52.19 93 TYR A O 1
ATOM 717 N N . GLY A 1 94 ? -9.278 19.827 20.048 1.00 55.56 94 GLY A N 1
ATOM 718 C CA . GLY A 1 94 ? -8.488 19.413 18.884 1.00 55.56 94 GLY A CA 1
ATOM 719 C C . GLY A 1 94 ? -7.861 18.015 19.023 1.00 55.56 94 GLY A C 1
ATOM 720 O O . GLY A 1 94 ? -8.074 17.307 20.008 1.00 55.56 94 GLY A O 1
ATOM 721 N N . VAL A 1 95 ? -7.099 17.615 17.999 1.00 52.38 95 VAL A N 1
ATOM 722 C CA . VAL A 1 95 ? -6.437 16.300 17.838 1.00 52.38 95 VAL A CA 1
ATOM 723 C C . VAL A 1 95 ? -5.581 15.915 19.068 1.00 52.38 95 VAL A C 1
ATOM 725 O O . VAL A 1 95 ? -4.978 16.782 19.697 1.00 52.38 95 VAL A O 1
ATOM 728 N N . ARG A 1 96 ? -5.547 14.614 19.422 1.00 55.44 96 ARG A N 1
ATOM 729 C CA . ARG A 1 96 ? -4.822 14.053 20.587 1.00 55.44 96 ARG A CA 1
ATOM 730 C C . ARG A 1 96 ? -3.303 14.243 20.521 1.00 55.44 96 ARG A C 1
ATOM 732 O O . ARG A 1 96 ? -2.740 14.367 19.438 1.00 55.44 96 ARG A O 1
ATOM 739 N N . ASP A 1 97 ? -2.658 14.199 21.689 1.00 53.72 97 ASP A N 1
ATOM 740 C CA . ASP A 1 97 ? -1.196 14.178 21.809 1.00 53.72 97 ASP A CA 1
ATOM 741 C C . ASP A 1 97 ? -0.577 12.841 21.344 1.00 53.72 97 ASP A C 1
ATOM 743 O O . ASP A 1 97 ? -1.275 11.866 21.054 1.00 53.72 97 ASP A O 1
ATOM 747 N N . VAL A 1 98 ? 0.759 12.789 21.296 1.00 49.12 98 VAL A N 1
ATOM 748 C CA . VAL A 1 98 ? 1.561 11.631 20.843 1.00 49.12 98 VAL A CA 1
ATOM 749 C C . VAL A 1 98 ? 1.298 10.358 21.672 1.00 49.12 98 VAL A C 1
ATOM 751 O O . VAL A 1 98 ? 1.586 9.254 21.222 1.00 49.12 98 VAL A O 1
ATOM 754 N N . LEU A 1 99 ? 0.706 10.484 22.865 1.00 54.94 99 LEU A N 1
ATOM 755 C CA . LEU A 1 99 ? 0.364 9.369 23.753 1.00 54.94 99 LEU A CA 1
ATOM 756 C C . LEU A 1 99 ? -1.115 8.972 23.660 1.00 54.94 99 LEU A C 1
ATOM 758 O O . LEU A 1 99 ? -1.606 8.207 24.492 1.00 54.94 99 LEU A O 1
ATOM 762 N N . GLY A 1 100 ? -1.847 9.505 22.680 1.00 51.69 100 GLY A N 1
ATOM 763 C CA . GLY A 1 100 ? -3.263 9.222 22.510 1.00 51.69 100 GLY A CA 1
ATOM 764 C C . GLY A 1 100 ? -4.109 9.744 23.669 1.00 51.69 100 GLY A C 1
ATOM 765 O O . GLY A 1 100 ? -5.192 9.206 23.908 1.00 51.69 100 GLY A O 1
ATOM 766 N N . ARG A 1 101 ? -3.675 10.785 24.392 1.00 58.75 101 ARG A N 1
ATOM 767 C CA . ARG A 1 101 ? -4.488 11.466 25.410 1.00 58.75 101 ARG A CA 1
ATOM 768 C C . ARG A 1 101 ? -5.192 12.662 24.785 1.00 58.75 101 ARG A C 1
ATOM 770 O O . ARG A 1 101 ? -4.654 13.354 23.923 1.00 58.75 101 ARG A O 1
ATOM 777 N N . CYS A 1 102 ? -6.426 12.902 25.214 1.00 56.94 102 CYS A N 1
ATOM 778 C CA . CYS A 1 102 ? -7.091 14.155 24.884 1.00 56.94 102 CYS A CA 1
ATOM 779 C C . CYS A 1 102 ? -6.449 15.276 25.697 1.00 56.94 102 CYS A C 1
ATOM 781 O O . CYS A 1 102 ? -6.395 15.138 26.925 1.00 56.94 102 CYS A O 1
ATOM 783 N N . PRO A 1 103 ? -5.980 16.364 25.063 1.00 58.75 103 PRO A N 1
ATOM 784 C CA . PRO A 1 103 ? -5.543 17.529 25.811 1.00 58.75 103 PRO A CA 1
ATOM 785 C C . PRO A 1 103 ? -6.714 18.004 26.677 1.00 58.75 103 PRO A C 1
ATOM 787 O O . PRO A 1 103 ? -7.824 18.210 26.184 1.00 58.75 103 PRO A O 1
ATOM 790 N N . ARG A 1 104 ? -6.492 18.110 27.992 1.00 52.66 104 ARG A N 1
ATOM 791 C CA . ARG A 1 104 ? -7.472 18.725 28.893 1.00 52.66 104 ARG A CA 1
ATOM 792 C C . ARG A 1 104 ? -7.642 20.180 28.467 1.00 52.66 104 ARG A C 1
ATOM 794 O O . ARG A 1 104 ? -6.650 20.856 28.203 1.00 52.66 104 ARG A O 1
ATOM 801 N N . ALA A 1 105 ? -8.880 20.659 28.420 1.00 51.88 105 ALA A N 1
ATOM 802 C CA . ALA A 1 105 ? -9.128 22.075 28.238 1.00 51.88 105 ALA A CA 1
ATOM 803 C C . ALA A 1 105 ? -8.517 22.774 29.450 1.00 51.88 105 ALA A C 1
ATOM 805 O O . ALA A 1 105 ? -8.789 22.395 30.592 1.00 51.88 105 ALA A O 1
ATOM 806 N N . LEU A 1 106 ? -7.667 23.764 29.198 1.00 44.81 106 LEU A N 1
ATOM 807 C CA . LEU A 1 106 ? -7.329 24.762 30.199 1.00 44.81 106 LEU A CA 1
ATOM 808 C C . LEU A 1 106 ? -8.615 25.543 30.472 1.00 44.81 106 LEU A C 1
ATOM 810 O O . LEU A 1 106 ? -8.955 26.465 29.734 1.00 44.81 106 LEU A O 1
ATOM 814 N N . VAL A 1 107 ? -9.364 25.113 31.486 1.00 40.88 107 VAL A N 1
ATOM 815 C CA . VAL A 1 107 ? -10.431 25.923 32.071 1.00 40.88 107 VAL A CA 1
ATOM 816 C C . VAL A 1 107 ? -9.722 27.104 32.732 1.00 40.88 107 VAL A C 1
ATOM 818 O O . VAL A 1 107 ? -8.946 26.900 33.665 1.00 40.88 107 VAL A O 1
ATOM 821 N N . ARG A 1 108 ? -9.886 28.298 32.155 1.00 39.50 108 ARG A N 1
ATOM 822 C CA . ARG A 1 108 ? -9.486 29.563 32.781 1.00 39.50 108 ARG A CA 1
ATOM 823 C C . ARG A 1 108 ? -10.509 29.964 33.828 1.00 39.50 108 ARG A C 1
ATOM 825 O O . ARG A 1 108 ? -11.709 29.731 33.565 1.00 39.50 108 ARG A O 1
#